Protein AF-A0AAU8Q2Q0-F1 (afdb_monomer_lite)

Foldseek 3Di:
DDPPPPDDCDLQNQLVVQCVVVVHDSVVSSCCPPPVVVVVLVVQLVVQHKDQDPQFFIWGWDQDPVGTDTDTDGDPNNVVVVVVVVVD

Secondary structure (DSSP, 8-state):
----------HHHHHHHHHHHHT--HHHHHHIIIIIHHHHHHHHHHTT--EEETTTEEEEEEEETTEEEEEEEE-HHHHHHHHHHH--

pLDDT: mean 92.15, std 10.76, range [43.97, 98.12]

Organism: Desulfofundulus kuznetsovii (strain DSM 6115 / VKM B-1805 / 17) (NCBI:txid760568)

Structure (mmCIF, N/CA/C/O backbone):
data_AF-A0AAU8Q2Q0-F1
#
_entry.id   AF-A0AAU8Q2Q0-F1
#
loop_
_atom_site.group_PDB
_atom_site.id
_atom_site.type_symbol
_atom_site.label_atom_id
_atom_site.label_alt_id
_atom_site.label_comp_id
_atom_site.label_asym_id
_atom_site.label_entity_id
_atom_site.label_seq_id
_atom_site.pdbx_PDB_ins_code
_atom_site.Cartn_x
_atom_site.Cartn_y
_atom_site.Cartn_z
_atom_site.occupancy
_atom_site.B_iso_or_equiv
_atom_site.auth_seq_id
_atom_site.auth_comp_id
_atom_site.auth_asym_id
_atom_site.auth_atom_id
_atom_site.pdbx_PDB_model_num
ATOM 1 N N . MET A 1 1 ? 29.904 -0.297 1.757 1.00 43.97 1 MET A N 1
ATOM 2 C CA . MET A 1 1 ? 28.537 0.141 2.119 1.00 43.97 1 MET A CA 1
ATOM 3 C C . MET A 1 1 ? 27.989 0.943 0.953 1.00 43.97 1 MET A C 1
ATOM 5 O O . MET A 1 1 ? 28.569 1.970 0.633 1.00 43.97 1 MET A O 1
ATOM 9 N N . CYS A 1 2 ? 26.954 0.452 0.269 1.00 47.78 2 CYS A N 1
ATOM 10 C CA . CYS A 1 2 ? 26.345 1.185 -0.839 1.00 47.78 2 CYS A CA 1
ATOM 11 C C . CYS A 1 2 ? 25.473 2.309 -0.258 1.00 47.78 2 CYS A C 1
ATOM 13 O O . CYS A 1 2 ? 24.593 2.046 0.563 1.00 47.78 2 CYS A O 1
ATOM 15 N N . ALA A 1 3 ? 25.756 3.563 -0.610 1.00 58.66 3 ALA A N 1
ATOM 16 C CA . ALA A 1 3 ? 24.940 4.692 -0.186 1.00 58.66 3 ALA A CA 1
ATOM 17 C C . ALA A 1 3 ? 23.551 4.565 -0.828 1.00 58.66 3 ALA A C 1
ATOM 19 O O . ALA A 1 3 ? 23.429 4.575 -2.052 1.00 58.66 3 ALA A O 1
ATOM 20 N N . ILE A 1 4 ? 22.500 4.434 -0.014 1.00 71.19 4 ILE A N 1
ATOM 21 C CA . ILE A 1 4 ? 21.122 4.406 -0.516 1.00 71.19 4 ILE A CA 1
ATOM 22 C C . ILE A 1 4 ? 20.836 5.772 -1.151 1.00 71.19 4 ILE A C 1
ATOM 24 O O . ILE A 1 4 ? 20.718 6.775 -0.439 1.00 71.19 4 ILE A O 1
ATOM 28 N N . LYS A 1 5 ? 20.733 5.822 -2.485 1.00 70.31 5 LYS A N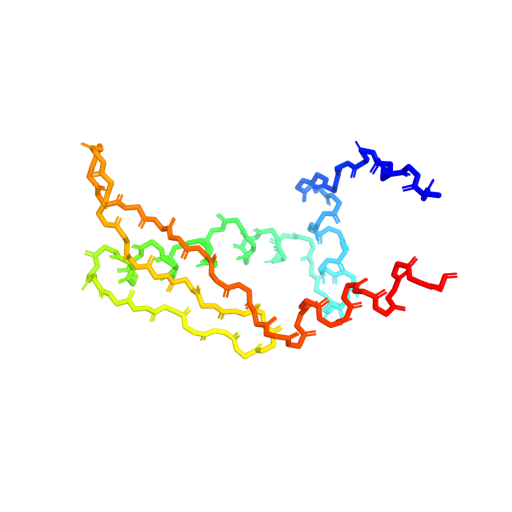 1
ATOM 29 C CA . LYS A 1 5 ? 20.276 7.019 -3.200 1.00 70.31 5 LYS A CA 1
ATOM 30 C C . LYS A 1 5 ? 18.866 7.365 -2.720 1.00 70.31 5 LYS A C 1
ATOM 32 O O . LYS A 1 5 ? 17.967 6.530 -2.766 1.00 70.31 5 LYS A O 1
ATOM 37 N N . ARG A 1 6 ? 18.672 8.597 -2.246 1.00 71.62 6 ARG A N 1
ATOM 38 C CA . ARG A 1 6 ? 17.381 9.112 -1.754 1.00 71.62 6 ARG A CA 1
ATOM 39 C C . ARG A 1 6 ? 16.502 9.623 -2.899 1.00 71.62 6 ARG A C 1
ATOM 41 O O . ARG A 1 6 ? 15.941 10.709 -2.812 1.00 71.62 6 ARG A O 1
ATOM 48 N N . GLU A 1 7 ? 16.415 8.866 -3.984 1.00 81.88 7 GLU A N 1
ATOM 49 C CA . GLU A 1 7 ? 15.474 9.167 -5.060 1.00 81.88 7 GLU A CA 1
ATOM 50 C C . GLU A 1 7 ? 14.104 8.602 -4.667 1.00 81.88 7 GLU A C 1
ATOM 52 O O . GLU A 1 7 ? 13.980 7.435 -4.289 1.00 81.88 7 GLU A O 1
ATOM 57 N N . ALA A 1 8 ? 13.080 9.455 -4.675 1.00 83.12 8 ALA A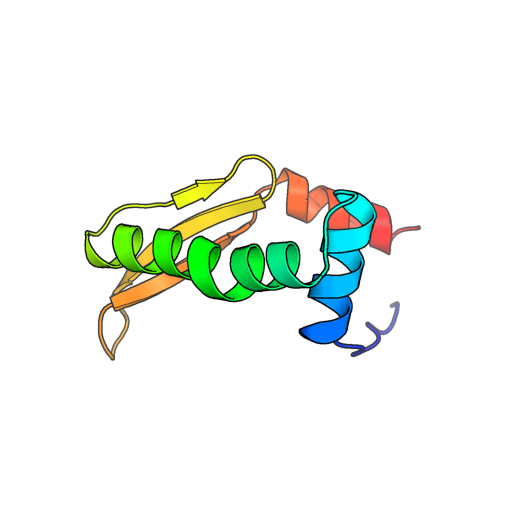 N 1
ATOM 58 C CA . ALA A 1 8 ? 11.724 9.083 -4.299 1.00 83.12 8 ALA A CA 1
ATOM 59 C C . ALA A 1 8 ? 10.874 8.912 -5.556 1.00 83.12 8 ALA A C 1
ATOM 61 O O . ALA A 1 8 ? 10.747 9.847 -6.343 1.00 83.12 8 ALA A O 1
ATOM 62 N N . VAL A 1 9 ? 10.242 7.747 -5.703 1.00 88.25 9 VAL A N 1
ATOM 63 C CA . VAL A 1 9 ? 9.215 7.550 -6.729 1.00 88.25 9 VAL A CA 1
ATOM 64 C C . VAL A 1 9 ? 8.004 8.391 -6.342 1.00 88.25 9 VAL A C 1
ATOM 66 O O . VAL A 1 9 ? 7.333 8.107 -5.347 1.00 88.25 9 VAL A O 1
ATOM 69 N N . ASN A 1 10 ? 7.738 9.448 -7.106 1.00 94.19 10 ASN A N 1
ATOM 70 C CA . ASN A 1 10 ? 6.578 10.305 -6.870 1.00 94.19 10 ASN A CA 1
ATOM 71 C C . ASN A 1 10 ? 5.285 9.658 -7.400 1.00 94.19 10 ASN A C 1
ATOM 73 O O . ASN A 1 10 ? 5.293 8.651 -8.111 1.00 94.19 10 ASN A O 1
ATOM 77 N N . THR A 1 11 ? 4.143 10.267 -7.080 1.00 95.12 11 THR A N 1
ATOM 78 C CA . THR A 1 11 ? 2.828 9.765 -7.494 1.00 95.12 11 THR A CA 1
ATOM 79 C C . THR A 1 11 ? 2.693 9.618 -9.010 1.00 95.12 11 THR A C 1
ATOM 81 O O . THR A 1 11 ? 2.132 8.632 -9.483 1.00 95.12 11 THR A O 1
ATOM 84 N N . LYS A 1 12 ? 3.223 10.570 -9.791 1.00 95.88 12 LYS A N 1
ATOM 85 C CA . LYS A 1 12 ? 3.133 10.547 -11.259 1.00 95.88 12 LYS A CA 1
ATOM 86 C C . LYS A 1 12 ? 3.903 9.358 -11.836 1.00 95.88 12 LYS A C 1
ATOM 88 O O . LYS A 1 12 ? 3.397 8.664 -12.716 1.00 95.88 12 LYS A O 1
ATOM 93 N N . GLU A 1 13 ? 5.097 9.101 -11.316 1.00 96.06 13 GLU A N 1
ATOM 94 C CA . GLU A 1 13 ? 5.932 7.966 -11.707 1.00 96.06 13 GLU A CA 1
ATOM 95 C C . GLU A 1 13 ? 5.302 6.633 -11.307 1.00 96.06 13 GLU A C 1
ATOM 97 O O . GLU A 1 13 ? 5.245 5.721 -12.131 1.00 96.06 13 GLU A O 1
ATOM 102 N N . ALA A 1 14 ? 4.768 6.524 -10.086 1.00 96.12 14 ALA A N 1
ATOM 103 C CA . ALA A 1 14 ? 4.082 5.320 -9.625 1.00 96.12 14 ALA A CA 1
ATOM 104 C C . ALA A 1 14 ? 2.888 4.964 -10.529 1.00 96.12 14 ALA A C 1
ATOM 106 O O . ALA A 1 14 ? 2.777 3.822 -10.979 1.00 96.12 14 ALA A O 1
ATOM 107 N N . VAL A 1 15 ? 2.049 5.950 -10.867 1.00 97.69 15 VAL A N 1
ATOM 108 C CA . VAL A 1 15 ? 0.917 5.776 -11.793 1.00 97.69 15 VAL A CA 1
ATOM 109 C C . VAL A 1 15 ? 1.398 5.322 -13.169 1.00 97.69 15 VAL A C 1
ATOM 111 O O . VAL A 1 15 ? 0.878 4.346 -13.706 1.00 97.69 15 VAL A O 1
ATOM 114 N N . ALA A 1 16 ? 2.420 5.974 -13.730 1.00 97.44 16 ALA A N 1
ATOM 115 C CA . ALA A 1 16 ? 2.956 5.612 -15.042 1.00 97.44 16 ALA A CA 1
ATOM 116 C C . ALA A 1 16 ? 3.573 4.201 -15.066 1.00 97.44 16 ALA A C 1
ATOM 118 O O . ALA A 1 16 ? 3.480 3.493 -16.071 1.00 97.44 16 ALA A O 1
ATOM 119 N N . LEU A 1 17 ? 4.217 3.775 -13.975 1.00 97.00 17 LEU A N 1
ATOM 120 C CA . LEU A 1 17 ? 4.775 2.429 -13.843 1.00 97.00 17 LEU A CA 1
ATOM 121 C C . LEU A 1 17 ? 3.677 1.366 -13.757 1.00 97.00 17 LEU A C 1
ATOM 123 O O . LEU A 1 17 ? 3.797 0.329 -14.409 1.00 97.00 17 LEU A O 1
ATOM 127 N N . VAL A 1 18 ? 2.618 1.617 -12.985 1.00 96.94 18 VAL A N 1
ATOM 128 C CA . VAL A 1 18 ? 1.494 0.680 -12.844 1.00 96.94 18 VAL A CA 1
ATOM 129 C C . VAL A 1 18 ? 0.692 0.590 -14.138 1.00 96.94 18 VAL A C 1
ATOM 131 O O . VAL A 1 18 ? 0.501 -0.519 -14.631 1.00 96.94 18 VAL A O 1
ATOM 134 N N . ALA A 1 19 ? 0.331 1.726 -14.742 1.00 97.88 19 ALA A N 1
ATOM 135 C CA . ALA A 1 19 ? -0.403 1.770 -16.008 1.00 97.88 19 ALA A CA 1
ATOM 136 C C . ALA A 1 19 ? 0.304 0.966 -17.106 1.00 97.88 19 ALA A C 1
ATOM 138 O O . ALA A 1 19 ? -0.294 0.108 -17.750 1.00 97.88 19 ALA A O 1
ATOM 139 N N . ARG A 1 20 ? 1.621 1.163 -17.247 1.00 97.81 20 ARG A N 1
ATOM 140 C CA . ARG A 1 20 ? 2.446 0.437 -18.220 1.00 97.81 20 ARG A CA 1
ATOM 141 C C . ARG A 1 20 ? 2.496 -1.067 -17.959 1.00 97.81 20 ARG A C 1
ATOM 143 O O . ARG A 1 20 ? 2.445 -1.840 -18.904 1.00 97.81 20 ARG A O 1
ATOM 150 N N . ARG A 1 21 ? 2.633 -1.487 -16.697 1.00 97.06 21 ARG A N 1
ATOM 151 C CA . ARG A 1 21 ? 2.706 -2.914 -16.330 1.00 97.06 21 ARG A CA 1
ATOM 152 C C . ARG A 1 21 ? 1.372 -3.630 -16.497 1.00 97.06 21 ARG A C 1
ATOM 154 O O . ARG A 1 21 ? 1.372 -4.814 -16.803 1.00 97.06 21 ARG A O 1
ATOM 161 N N . MET A 1 22 ? 0.270 -2.923 -16.264 1.00 96.19 22 MET A N 1
ATOM 162 C CA . MET A 1 22 ? -1.081 -3.459 -16.411 1.00 96.19 22 MET A CA 1
ATOM 163 C C . MET A 1 22 ? -1.626 -3.341 -17.837 1.00 96.19 22 MET A C 1
ATOM 165 O O . MET A 1 22 ? -2.612 -3.997 -18.149 1.00 96.19 22 MET A O 1
ATOM 169 N N . GLY A 1 23 ? -1.017 -2.510 -18.688 1.00 97.19 23 GLY A N 1
ATOM 170 C CA . GLY A 1 23 ? -1.560 -2.198 -20.010 1.00 97.19 23 GLY A CA 1
ATOM 171 C C . GLY A 1 23 ? -2.875 -1.415 -19.942 1.00 97.19 23 GLY A C 1
ATOM 172 O O . GLY A 1 23 ? -3.733 -1.605 -20.796 1.00 97.19 23 GLY A O 1
ATOM 173 N N . CYS A 1 24 ? -3.056 -0.568 -18.923 1.00 97.25 24 CYS A N 1
ATOM 174 C CA . CYS A 1 24 ? -4.269 0.234 -18.729 1.00 97.25 24 CYS A CA 1
ATOM 175 C C . CYS A 1 24 ? -4.004 1.737 -18.887 1.00 97.25 24 CYS A C 1
ATOM 177 O O . CYS A 1 24 ? -2.855 2.183 -18.998 1.00 97.25 24 CYS A O 1
ATOM 179 N N . TYR A 1 25 ? -5.070 2.542 -18.885 1.00 97.38 25 TYR A N 1
ATOM 180 C CA . TYR A 1 25 ? -4.924 3.989 -18.938 1.00 97.38 25 TYR A CA 1
ATOM 181 C C . TYR A 1 25 ? -4.355 4.530 -17.624 1.00 97.38 25 TYR A C 1
ATOM 183 O O . TYR A 1 25 ? -4.646 4.051 -16.527 1.00 97.38 25 TYR A O 1
ATOM 191 N N . ALA A 1 26 ? -3.569 5.605 -17.723 1.00 96.69 26 ALA A N 1
ATOM 192 C CA . ALA A 1 26 ? -3.016 6.281 -16.549 1.00 96.69 26 ALA A CA 1
ATOM 193 C C . ALA A 1 26 ? -4.108 6.791 -15.592 1.00 96.69 26 ALA A C 1
ATOM 195 O O . ALA A 1 26 ? -3.867 6.881 -14.390 1.00 96.69 26 ALA A O 1
ATOM 196 N N . LYS A 1 27 ? -5.302 7.103 -16.117 1.00 97.38 27 LYS A N 1
ATOM 197 C CA . LYS A 1 27 ? -6.472 7.464 -15.311 1.00 97.38 27 LYS A CA 1
ATOM 198 C C . LYS A 1 27 ? -6.878 6.310 -14.390 1.00 97.38 27 LYS A C 1
ATOM 200 O O . LYS A 1 27 ? -6.943 6.518 -13.185 1.00 97.38 27 LYS A O 1
ATOM 205 N N . ASP A 1 28 ? -7.029 5.105 -14.932 1.00 97.62 28 ASP A N 1
ATOM 206 C CA . ASP A 1 28 ? -7.456 3.925 -14.170 1.00 97.62 28 ASP A CA 1
ATOM 207 C C . ASP A 1 28 ? -6.418 3.543 -13.109 1.00 97.62 28 ASP A C 1
ATOM 209 O O . ASP A 1 28 ? -6.749 3.281 -11.955 1.00 97.62 28 ASP A O 1
ATOM 213 N N . ALA A 1 29 ? -5.129 3.575 -13.468 1.00 97.62 29 ALA A N 1
ATOM 214 C CA . ALA A 1 29 ? -4.048 3.313 -12.518 1.00 97.62 29 ALA A CA 1
ATOM 215 C C . ALA A 1 29 ? -3.998 4.355 -11.388 1.00 97.62 29 ALA A C 1
ATOM 217 O O . ALA A 1 29 ? -3.694 4.019 -10.242 1.00 97.62 29 ALA A O 1
ATOM 218 N N . ARG A 1 30 ? -4.291 5.624 -11.698 1.00 97.56 30 ARG A N 1
ATOM 219 C CA . ARG A 1 30 ? -4.375 6.697 -10.703 1.00 97.56 30 ARG A CA 1
ATOM 220 C C . ARG A 1 30 ? -5.537 6.471 -9.746 1.00 97.56 30 ARG A C 1
ATOM 222 O O . ARG A 1 30 ? -5.328 6.555 -8.539 1.00 97.56 30 ARG A O 1
ATOM 229 N N . GLU A 1 31 ? -6.713 6.174 -10.281 1.00 97.75 31 GLU A N 1
ATOM 230 C CA . GLU A 1 31 ? -7.927 5.918 -9.506 1.00 97.75 31 GLU A CA 1
ATOM 231 C C . GLU A 1 31 ? -7.732 4.713 -8.574 1.00 97.75 31 GLU A C 1
ATOM 233 O O . GLU A 1 31 ? -7.967 4.791 -7.368 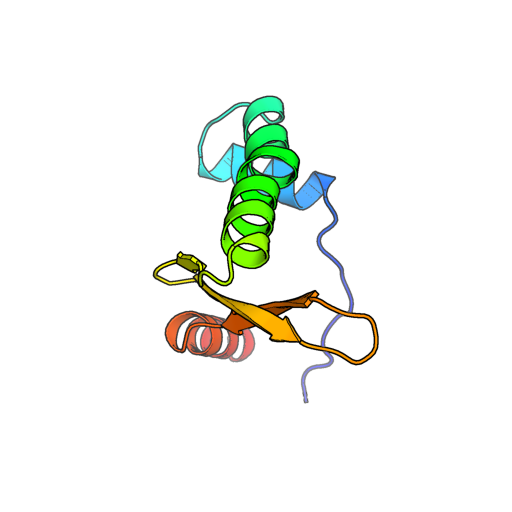1.00 97.75 31 GLU A O 1
ATOM 238 N N . LEU A 1 32 ? -7.156 3.627 -9.100 1.00 96.62 32 LEU A N 1
ATOM 239 C CA . LEU A 1 32 ? -6.803 2.448 -8.316 1.00 96.62 32 LEU A CA 1
ATOM 240 C C . LEU A 1 32 ? -5.869 2.790 -7.147 1.00 96.62 32 LEU A C 1
ATOM 242 O O . LEU A 1 32 ? -6.154 2.420 -6.011 1.00 96.62 32 LEU A O 1
ATOM 246 N N . LEU A 1 33 ? -4.745 3.463 -7.413 1.00 96.12 33 LEU A N 1
ATOM 247 C CA . LEU A 1 33 ? -3.699 3.691 -6.410 1.00 96.12 33 LEU A CA 1
ATOM 248 C C . LEU A 1 33 ? -4.076 4.727 -5.350 1.00 96.12 33 LEU A C 1
ATOM 250 O O . LEU A 1 33 ? -3.609 4.617 -4.215 1.00 96.12 33 LEU A O 1
ATOM 254 N N . LEU A 1 34 ? -4.843 5.753 -5.723 1.00 96.81 34 LEU A N 1
ATOM 255 C CA . LEU A 1 34 ? -5.074 6.924 -4.874 1.00 96.81 34 LEU A CA 1
ATOM 256 C C . LEU A 1 34 ? -6.468 6.971 -4.255 1.00 96.81 34 LEU A C 1
ATOM 258 O O . LEU A 1 34 ? -6.626 7.623 -3.226 1.00 96.81 34 LEU A O 1
ATOM 262 N N . GLU A 1 35 ? -7.450 6.288 -4.840 1.00 97.00 35 GLU A N 1
ATOM 263 C CA . GLU A 1 35 ? -8.843 6.367 -4.395 1.00 97.00 35 GLU A CA 1
ATOM 264 C C . GLU A 1 35 ? -9.306 5.011 -3.875 1.00 97.00 35 GLU A C 1
ATOM 266 O O . GLU A 1 35 ? -9.495 4.840 -2.669 1.00 97.00 35 GLU A O 1
ATOM 271 N N . HIS A 1 36 ? -9.396 4.010 -4.750 1.00 97.50 36 HIS A N 1
ATOM 272 C CA . HIS A 1 36 ? -9.974 2.713 -4.391 1.00 97.50 36 HIS A CA 1
ATOM 273 C C . HIS A 1 36 ? -9.108 1.942 -3.398 1.00 97.50 36 HIS A C 1
ATOM 275 O O . HIS A 1 36 ? -9.600 1.462 -2.375 1.00 97.50 36 HIS A O 1
ATOM 281 N N . PHE A 1 37 ? -7.799 1.850 -3.647 1.00 96.25 37 PHE A N 1
ATOM 282 C CA . PHE A 1 37 ? -6.907 1.068 -2.792 1.00 96.25 37 PHE A CA 1
ATOM 283 C C . PHE A 1 37 ? -6.769 1.640 -1.369 1.00 96.25 37 PHE A C 1
ATOM 285 O O . PHE A 1 37 ? -6.929 0.873 -0.412 1.00 96.25 37 PHE A O 1
ATOM 292 N N . PRO A 1 38 ? -6.532 2.954 -1.166 1.00 96.69 38 PRO A N 1
ATOM 293 C CA . PRO A 1 38 ? -6.523 3.529 0.175 1.00 96.69 38 PRO A CA 1
ATOM 294 C C . PRO A 1 38 ? -7.872 3.392 0.883 1.00 96.69 38 PRO A C 1
ATOM 296 O O . PRO A 1 38 ? -7.874 3.097 2.077 1.00 96.69 38 PRO A O 1
ATOM 299 N N . THR A 1 39 ? -8.992 3.536 0.164 1.00 97.62 39 THR A N 1
ATOM 300 C CA . THR A 1 39 ? -10.348 3.423 0.732 1.00 97.62 39 THR A CA 1
ATOM 301 C C . THR A 1 39 ? -10.606 2.038 1.321 1.00 97.62 39 THR A C 1
ATOM 303 O O . THR A 1 39 ? -11.016 1.922 2.474 1.00 97.62 39 THR A O 1
ATOM 306 N N . VAL A 1 40 ? -10.243 0.969 0.605 1.00 97.12 40 VAL A N 1
ATOM 307 C CA . VAL A 1 40 ? -10.351 -0.407 1.128 1.00 97.12 40 VAL A CA 1
ATOM 308 C C . VAL A 1 40 ? -9.570 -0.577 2.437 1.00 97.12 40 VAL A C 1
ATOM 310 O O . VAL A 1 40 ? -10.030 -1.236 3.374 1.00 97.12 40 VAL A O 1
ATOM 313 N N . ILE A 1 41 ? -8.379 0.024 2.533 1.00 97.12 41 ILE A N 1
ATOM 314 C CA . ILE A 1 41 ? -7.554 -0.049 3.743 1.00 97.12 41 ILE A CA 1
ATOM 315 C C . ILE A 1 41 ? -8.189 0.747 4.885 1.00 97.12 41 ILE A C 1
ATOM 317 O O . ILE A 1 41 ? -8.244 0.244 6.010 1.00 97.12 41 ILE A O 1
ATOM 321 N N . THR A 1 42 ? -8.638 1.978 4.634 1.00 96.44 42 THR A N 1
ATOM 322 C CA . THR A 1 42 ? -9.194 2.850 5.676 1.00 96.44 42 THR A CA 1
ATOM 323 C C . THR A 1 42 ? -10.504 2.303 6.232 1.00 96.44 42 THR A C 1
ATOM 325 O O . THR A 1 42 ? -10.665 2.287 7.453 1.00 96.44 42 THR A O 1
ATOM 328 N N . GLU A 1 43 ? -11.390 1.780 5.384 1.00 96.81 43 GLU A N 1
ATOM 329 C CA . GLU A 1 43 ? -12.654 1.158 5.793 1.00 96.81 43 GLU A CA 1
ATOM 330 C C . GLU A 1 43 ? -12.440 -0.115 6.614 1.00 96.81 43 GLU A C 1
ATOM 332 O O . GLU A 1 43 ? -13.041 -0.296 7.673 1.00 96.81 43 GLU A O 1
ATOM 337 N N . ALA A 1 44 ? -11.544 -1.001 6.178 1.00 96.81 44 ALA A N 1
ATOM 338 C CA . ALA A 1 44 ? -11.254 -2.212 6.935 1.00 96.81 44 ALA A CA 1
ATOM 339 C C . ALA A 1 44 ? -10.622 -1.880 8.296 1.00 96.81 44 ALA A C 1
ATOM 341 O O . ALA A 1 44 ? -11.012 -2.431 9.330 1.00 96.81 44 ALA A O 1
ATOM 342 N N . VAL A 1 45 ? -9.660 -0.953 8.317 1.00 95.19 45 VAL A N 1
ATOM 343 C CA . VAL A 1 45 ? -8.960 -0.571 9.547 1.00 95.19 45 VAL A CA 1
ATOM 344 C C . VAL A 1 45 ? -9.887 0.150 10.521 1.00 95.19 45 VAL A C 1
ATOM 346 O O . VAL A 1 45 ? -9.793 -0.133 11.716 1.00 95.19 45 VAL A O 1
ATOM 349 N N . SER A 1 46 ? -10.796 1.016 10.053 1.00 95.19 46 SER A N 1
ATOM 350 C CA . SER A 1 46 ? -11.776 1.704 10.911 1.00 95.19 46 SER A CA 1
ATOM 351 C C . SER A 1 46 ? -12.699 0.724 11.641 1.00 95.19 46 SER A C 1
ATOM 353 O O . SER A 1 46 ? -13.045 0.948 12.799 1.00 95.19 46 SER A O 1
ATOM 355 N N . GLN A 1 47 ? -12.986 -0.421 11.018 1.00 96.25 47 GLN A N 1
ATOM 356 C CA . GLN A 1 47 ? -13.744 -1.534 11.599 1.00 96.25 47 GLN A CA 1
ATOM 357 C C . GLN A 1 47 ? -12.897 -2.468 12.484 1.00 96.25 47 GLN A C 1
ATOM 359 O O . GLN A 1 47 ? -13.383 -3.500 12.942 1.00 96.25 47 GLN A O 1
ATOM 364 N N . GLY A 1 48 ? -11.613 -2.170 12.701 1.00 95.75 48 GLY A N 1
ATOM 365 C CA . GLY A 1 48 ? -10.713 -3.038 13.463 1.00 95.75 48 GLY A CA 1
ATOM 366 C C . GLY A 1 48 ? -10.282 -4.308 12.716 1.00 95.75 48 GLY A C 1
ATOM 367 O O . GLY A 1 48 ? -9.719 -5.218 13.331 1.00 95.75 48 GLY A O 1
ATOM 368 N N . LYS A 1 49 ? -10.487 -4.378 11.395 1.00 97.44 49 LYS A N 1
ATOM 369 C CA . LYS A 1 49 ? -10.082 -5.510 10.552 1.00 97.44 49 LYS A CA 1
ATOM 370 C C . LYS A 1 49 ? -8.680 -5.304 9.982 1.00 97.44 49 LYS A C 1
ATOM 372 O O . LYS A 1 49 ? -8.214 -4.185 9.778 1.00 97.44 49 LYS A O 1
ATOM 377 N N . LYS A 1 50 ? -7.991 -6.415 9.718 1.00 96.81 50 LYS A N 1
ATOM 378 C CA . LYS A 1 50 ? -6.687 -6.437 9.038 1.00 96.81 50 LYS A CA 1
ATOM 379 C C . LYS A 1 50 ? -6.907 -6.649 7.540 1.00 96.81 50 LYS A C 1
ATOM 381 O O . LYS A 1 50 ? -7.750 -7.460 7.171 1.00 96.81 50 LYS A O 1
ATOM 386 N N . VAL A 1 51 ? -6.105 -6.000 6.700 1.00 97.88 51 VAL A N 1
ATOM 387 C CA . VAL A 1 51 ? -6.077 -6.236 5.247 1.00 97.88 51 VAL A CA 1
ATOM 388 C C . VAL A 1 51 ? -4.807 -7.000 4.911 1.00 97.88 51 VAL A C 1
ATOM 390 O O . VAL A 1 51 ? -3.700 -6.473 5.047 1.00 97.88 51 VAL A O 1
ATOM 393 N N . HIS A 1 52 ? -4.959 -8.260 4.511 1.00 97.44 52 HIS A N 1
ATOM 394 C CA . HIS A 1 52 ? -3.854 -9.110 4.084 1.00 97.44 52 HIS A CA 1
ATOM 395 C C . HIS A 1 52 ? -3.750 -9.114 2.559 1.00 97.44 52 HIS A C 1
ATOM 397 O O . HIS A 1 52 ? -4.716 -9.444 1.879 1.00 97.44 52 HIS A O 1
ATOM 403 N N . LEU A 1 53 ? -2.571 -8.780 2.033 1.00 95.50 53 LEU A N 1
ATOM 404 C CA . LEU A 1 53 ? -2.272 -8.814 0.605 1.00 95.50 53 LEU A CA 1
ATOM 405 C C . LEU A 1 53 ? -1.087 -9.744 0.371 1.00 95.50 53 LEU A C 1
ATOM 407 O O . LEU A 1 53 ? 0.041 -9.458 0.796 1.00 95.50 53 LEU A O 1
ATOM 411 N N . ALA A 1 54 ? -1.355 -10.863 -0.303 1.00 93.75 54 ALA A N 1
ATOM 412 C CA . ALA A 1 54 ? -0.344 -11.855 -0.633 1.00 93.75 54 ALA A CA 1
ATOM 413 C C . ALA A 1 54 ? 0.823 -11.203 -1.395 1.00 93.75 54 ALA A C 1
ATOM 415 O O . ALA A 1 54 ? 0.631 -10.361 -2.268 1.00 93.75 54 ALA A O 1
ATOM 416 N N . GLY A 1 55 ? 2.055 -11.546 -1.017 1.00 92.38 55 GLY A N 1
ATOM 417 C CA . GLY A 1 55 ? 3.270 -10.991 -1.624 1.00 92.38 55 GLY A CA 1
ATOM 418 C C . GLY A 1 55 ? 3.651 -9.569 -1.184 1.00 92.38 55 GLY A C 1
ATOM 419 O O . GLY A 1 55 ? 4.835 -9.248 -1.222 1.00 92.38 55 GLY A O 1
ATOM 420 N N . LEU A 1 56 ? 2.715 -8.748 -0.691 1.00 95.12 56 LEU A N 1
ATOM 421 C CA . LEU A 1 56 ? 2.996 -7.382 -0.228 1.00 95.12 56 LEU A CA 1
ATOM 422 C C . LEU A 1 56 ? 3.175 -7.317 1.293 1.00 95.12 56 LEU A C 1
ATOM 424 O O . LEU A 1 56 ? 4.223 -6.907 1.797 1.00 95.12 56 LEU A O 1
ATOM 428 N N . GLY A 1 57 ? 2.162 -7.731 2.051 1.00 97.25 57 GLY A N 1
ATOM 429 C CA . GLY A 1 57 ? 2.172 -7.595 3.502 1.00 97.25 57 GLY A CA 1
ATOM 430 C C . GLY A 1 57 ? 0.783 -7.530 4.111 1.00 97.25 57 GLY A C 1
ATOM 431 O O . GLY A 1 57 ? -0.205 -7.984 3.544 1.00 97.25 57 GLY A O 1
ATOM 432 N N . THR A 1 58 ? 0.707 -7.009 5.329 1.00 98.06 58 THR A N 1
ATOM 433 C CA . THR A 1 58 ? -0.552 -6.879 6.064 1.00 98.06 58 THR A CA 1
ATOM 434 C C . THR A 1 58 ? -0.664 -5.491 6.664 1.00 98.06 58 THR A C 1
ATOM 436 O O . THR A 1 58 ? 0.223 -5.056 7.403 1.00 98.06 58 THR A O 1
ATOM 439 N N . PHE A 1 59 ? -1.772 -4.820 6.372 1.00 98.12 59 PHE A N 1
ATOM 440 C CA . PHE A 1 59 ? -2.185 -3.603 7.053 1.00 98.12 59 PHE A CA 1
ATOM 441 C C . PHE A 1 59 ? -3.034 -3.987 8.261 1.00 98.12 59 PHE A C 1
ATOM 443 O O . PHE A 1 59 ? -3.951 -4.801 8.151 1.00 98.12 59 PHE A O 1
ATOM 450 N N . TYR A 1 60 ? -2.713 -3.445 9.430 1.00 96.69 60 TYR A N 1
ATOM 451 C CA . TYR A 1 60 ? -3.413 -3.752 10.671 1.00 96.69 60 TYR A CA 1
ATOM 452 C C . TYR A 1 60 ? -3.790 -2.479 11.433 1.00 96.69 60 TYR A C 1
ATOM 454 O O . TYR A 1 60 ? -3.025 -1.508 11.437 1.00 96.69 60 TYR A O 1
ATOM 462 N N . PRO A 1 61 ? -4.948 -2.487 12.113 1.00 97.00 61 PRO A N 1
ATOM 463 C CA . PRO A 1 61 ? -5.347 -1.413 13.001 1.00 97.00 61 PRO A CA 1
ATOM 464 C C . PRO A 1 61 ? -4.412 -1.393 14.205 1.00 97.00 61 PRO A C 1
ATOM 466 O O . PRO A 1 61 ? -4.130 -2.421 14.828 1.00 97.00 61 PRO A O 1
ATOM 469 N N . ARG A 1 62 ? -3.926 -0.208 14.557 1.00 95.62 62 ARG A N 1
ATOM 470 C CA . ARG A 1 62 ? -3.124 0.004 15.759 1.00 95.62 62 ARG A CA 1
ATOM 471 C C . ARG A 1 62 ? -3.641 1.234 16.486 1.00 95.62 62 ARG A C 1
ATOM 473 O O . ARG A 1 62 ? -3.766 2.294 15.885 1.00 95.62 62 ARG A O 1
ATOM 480 N N . ARG A 1 63 ? -3.885 1.126 17.793 1.00 92.75 63 ARG A N 1
ATOM 481 C CA . ARG A 1 63 ? -4.137 2.305 18.632 1.00 92.75 63 ARG A CA 1
ATOM 482 C C . ARG A 1 63 ? -2.807 2.998 18.935 1.00 92.75 63 ARG A C 1
ATOM 484 O O . ARG A 1 63 ? -1.862 2.372 19.414 1.00 92.75 63 ARG A O 1
ATOM 491 N N . GLY A 1 64 ? -2.702 4.268 18.567 1.00 89.94 64 GLY A N 1
ATOM 492 C CA . GLY A 1 64 ? -1.635 5.176 18.979 1.00 89.94 64 GLY A CA 1
ATOM 493 C C . GLY A 1 64 ? -2.157 6.215 19.973 1.00 89.94 64 GLY A C 1
ATOM 494 O O . GLY A 1 64 ? -3.345 6.248 20.277 1.00 89.94 64 GLY A O 1
ATOM 495 N N . ARG A 1 65 ? -1.275 7.109 20.440 1.00 91.31 65 ARG A N 1
ATOM 496 C CA . ARG A 1 65 ? -1.643 8.191 21.377 1.00 91.31 65 ARG A CA 1
ATOM 497 C C . ARG A 1 65 ? -2.737 9.124 20.839 1.00 91.31 65 ARG A C 1
ATOM 499 O O . ARG A 1 65 ? -3.514 9.648 21.617 1.00 91.31 65 ARG A O 1
ATOM 506 N N . LYS A 1 66 ? -2.794 9.315 19.516 1.00 91.50 66 LYS A N 1
ATOM 507 C CA . LYS A 1 66 ? -3.769 10.176 18.820 1.00 91.50 66 LYS A CA 1
ATOM 508 C C . LYS A 1 66 ? -4.976 9.408 18.254 1.00 91.50 66 LYS A C 1
ATOM 510 O O . LYS A 1 66 ? -5.686 9.939 17.413 1.00 91.50 66 LYS A O 1
ATOM 515 N N . GL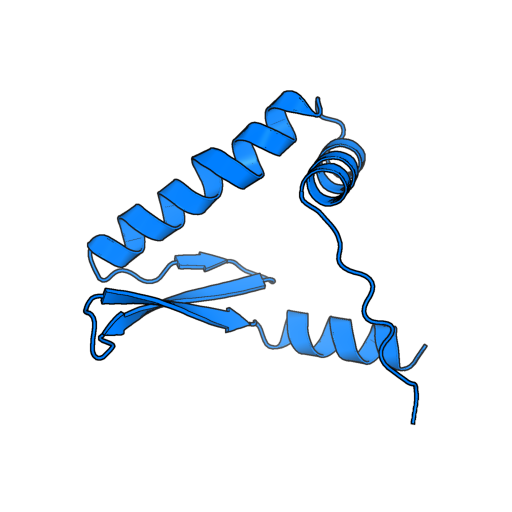Y A 1 67 ? -5.180 8.153 18.663 1.00 92.88 67 GLY A N 1
ATOM 516 C CA . GLY A 1 67 ? -6.282 7.316 18.183 1.00 92.88 67 GLY A CA 1
ATOM 517 C C . GLY A 1 67 ? -5.859 6.209 17.216 1.00 92.88 67 GLY A C 1
ATOM 518 O O . GLY A 1 67 ? -4.721 5.727 17.238 1.00 92.88 67 GLY A O 1
ATOM 519 N N . LEU A 1 68 ? -6.818 5.745 16.416 1.00 93.69 68 LEU A N 1
ATOM 520 C CA . LEU A 1 68 ? -6.651 4.630 15.489 1.00 93.69 68 LEU A CA 1
ATOM 521 C C . LEU A 1 68 ? -5.754 5.022 14.307 1.00 93.69 68 LEU A C 1
ATOM 523 O O . LEU A 1 68 ? -5.934 6.073 13.703 1.00 93.69 68 LEU A O 1
ATOM 527 N N . ARG A 1 69 ? -4.790 4.165 13.967 1.00 94.75 69 ARG A N 1
ATOM 528 C CA . ARG A 1 69 ? -3.912 4.333 12.803 1.00 94.75 69 ARG A CA 1
ATOM 529 C C . ARG A 1 69 ? -3.698 3.019 12.067 1.00 94.75 69 ARG A C 1
ATOM 531 O O . ARG A 1 69 ? -3.751 1.943 12.668 1.00 94.75 69 ARG A O 1
ATOM 538 N N . VAL A 1 70 ? -3.368 3.130 10.786 1.00 95.81 70 VAL A N 1
ATOM 539 C CA . VAL A 1 70 ? -2.894 2.014 9.968 1.00 95.81 70 VAL A CA 1
ATOM 540 C C . VAL A 1 70 ? -1.428 1.743 10.305 1.00 95.81 70 VAL A C 1
ATOM 542 O O . VAL A 1 70 ? -0.609 2.659 10.363 1.00 95.81 70 VAL A O 1
ATOM 545 N N . ALA A 1 71 ? -1.082 0.481 10.522 1.00 96.31 71 ALA A N 1
ATOM 546 C CA . ALA A 1 71 ? 0.299 0.025 10.555 1.00 96.31 71 ALA A CA 1
ATOM 547 C C . ALA A 1 71 ? 0.512 -1.036 9.471 1.00 96.31 71 ALA A C 1
ATOM 549 O O . ALA A 1 71 ? -0.386 -1.828 9.195 1.00 96.31 71 ALA A O 1
ATOM 550 N N . PHE A 1 72 ? 1.692 -1.048 8.852 1.00 97.50 72 PHE A N 1
ATOM 551 C CA . PHE A 1 72 ? 2.028 -1.974 7.773 1.00 97.50 72 PHE A CA 1
ATOM 552 C C . PHE A 1 72 ? 3.136 -2.928 8.211 1.00 97.50 72 PHE A C 1
ATOM 554 O O . PHE A 1 72 ? 4.190 -2.502 8.685 1.00 97.50 72 PHE A O 1
ATOM 561 N N . ARG A 1 73 ? 2.893 -4.230 8.042 1.00 97.12 73 ARG A N 1
ATOM 562 C CA . ARG A 1 73 ? 3.893 -5.283 8.218 1.00 97.12 73 ARG A CA 1
ATOM 563 C C . ARG A 1 73 ? 4.203 -5.892 6.848 1.00 97.12 73 ARG A C 1
ATOM 565 O O . ARG A 1 73 ? 3.344 -6.604 6.325 1.00 97.12 73 ARG A O 1
ATOM 572 N N . PRO A 1 74 ? 5.395 -5.657 6.276 1.00 97.38 74 PRO A N 1
ATOM 573 C CA . PRO A 1 74 ? 5.759 -6.229 4.985 1.00 97.38 74 PRO A CA 1
ATOM 574 C C . PRO A 1 74 ? 5.846 -7.756 5.052 1.00 97.38 74 PRO A C 1
ATOM 576 O O . PRO A 1 74 ? 6.231 -8.338 6.073 1.00 97.38 74 PRO A O 1
ATOM 579 N N . ALA A 1 75 ? 5.496 -8.411 3.947 1.00 96.94 75 ALA A N 1
ATOM 580 C CA . ALA A 1 75 ? 5.663 -9.848 3.800 1.00 96.94 75 ALA A CA 1
ATOM 581 C C . ALA A 1 75 ? 7.156 -10.216 3.781 1.00 96.94 75 ALA A C 1
ATOM 583 O O . ALA A 1 75 ? 7.989 -9.480 3.250 1.00 96.94 75 ALA A O 1
ATOM 584 N N . ARG A 1 76 ? 7.504 -11.400 4.306 1.00 95.56 76 ARG A N 1
ATOM 585 C CA . ARG A 1 76 ? 8.889 -11.909 4.260 1.00 95.56 76 ARG A CA 1
ATOM 586 C C . ARG A 1 76 ? 9.418 -11.992 2.824 1.00 95.56 76 ARG A C 1
ATOM 588 O O . ARG A 1 76 ? 10.571 -11.648 2.592 1.00 95.56 76 ARG A O 1
ATOM 595 N N . GLY A 1 77 ? 8.563 -12.390 1.878 1.00 94.56 77 GLY A N 1
ATOM 596 C CA . GLY A 1 77 ? 8.896 -12.434 0.452 1.00 94.56 77 GLY A CA 1
ATOM 597 C C . GLY A 1 77 ? 9.265 -11.063 -0.117 1.00 94.56 77 GLY A C 1
ATOM 598 O O . GLY A 1 77 ? 10.258 -10.957 -0.825 1.00 94.56 77 GLY A O 1
ATOM 599 N N . LEU A 1 78 ? 8.545 -10.003 0.273 1.00 94.44 78 LEU A N 1
ATOM 600 C CA . LEU A 1 78 ? 8.865 -8.635 -0.141 1.00 94.44 78 LEU A CA 1
ATOM 601 C C . LEU A 1 78 ? 10.233 -8.192 0.391 1.00 94.44 78 LEU A C 1
ATOM 603 O O . LEU A 1 78 ? 11.053 -7.682 -0.365 1.00 94.44 78 LEU A O 1
ATOM 607 N N . ILE A 1 79 ? 10.504 -8.432 1.679 1.00 95.06 79 ILE A N 1
ATOM 608 C CA . ILE A 1 79 ? 11.803 -8.109 2.295 1.00 95.06 79 ILE A CA 1
ATOM 609 C C . ILE A 1 79 ? 12.938 -8.853 1.581 1.00 95.06 79 ILE A C 1
ATOM 611 O O . ILE A 1 79 ? 13.974 -8.261 1.284 1.00 95.06 79 ILE A O 1
ATOM 615 N N . ARG A 1 80 ? 12.744 -10.146 1.297 1.00 95.00 80 ARG A N 1
ATOM 616 C CA . ARG A 1 80 ? 13.722 -10.975 0.587 1.00 95.00 80 ARG A CA 1
ATOM 617 C C . ARG A 1 80 ? 13.988 -10.443 -0.824 1.00 95.00 80 ARG A C 1
ATOM 619 O O . ARG A 1 80 ? 15.147 -10.256 -1.173 1.00 95.00 80 ARG A O 1
ATOM 626 N N . ALA A 1 81 ? 12.940 -10.121 -1.581 1.00 92.56 81 ALA A N 1
ATOM 627 C CA . ALA A 1 81 ? 13.065 -9.589 -2.937 1.00 92.56 81 ALA A CA 1
ATOM 628 C C . ALA A 1 81 ? 13.810 -8.242 -2.988 1.00 92.56 81 ALA A C 1
ATOM 630 O O . ALA A 1 81 ? 14.519 -7.970 -3.953 1.00 92.56 81 ALA A O 1
ATOM 631 N N . VAL A 1 82 ? 13.666 -7.397 -1.959 1.00 92.88 82 VAL A N 1
ATOM 632 C CA . VAL A 1 82 ? 14.435 -6.145 -1.853 1.00 92.88 82 VAL A CA 1
ATOM 633 C C . VAL A 1 82 ? 15.919 -6.429 -1.624 1.00 92.88 82 VAL A C 1
ATOM 635 O O . VAL A 1 82 ? 16.746 -5.823 -2.295 1.00 92.88 82 VAL A O 1
ATOM 638 N N . ARG A 1 83 ? 16.264 -7.363 -0.726 1.00 91.56 83 ARG A N 1
ATOM 639 C CA . ARG A 1 83 ? 17.664 -7.750 -0.465 1.00 91.56 83 ARG A CA 1
ATOM 640 C C . AR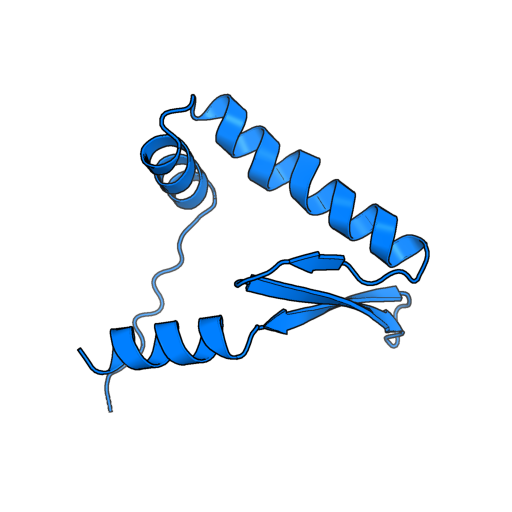G A 1 83 ? 18.338 -8.300 -1.721 1.00 91.56 83 ARG A C 1
ATOM 642 O O . ARG A 1 83 ? 19.355 -7.776 -2.144 1.00 91.56 83 ARG A O 1
ATOM 649 N N . GLU A 1 84 ? 17.689 -9.250 -2.392 1.00 93.25 84 GLU A N 1
ATOM 650 C CA . GLU A 1 84 ? 18.208 -9.869 -3.622 1.00 93.25 84 GLU A CA 1
ATOM 651 C C . GLU A 1 84 ? 18.427 -8.875 -4.774 1.00 93.25 84 GLU A C 1
ATOM 653 O O . GLU A 1 84 ? 19.230 -9.138 -5.664 1.00 93.25 84 GLU A O 1
ATOM 658 N N . LYS A 1 85 ? 17.704 -7.749 -4.790 1.00 88.75 85 LYS A N 1
ATOM 659 C CA . LYS A 1 85 ? 17.902 -6.672 -5.772 1.00 88.75 85 LYS A CA 1
ATOM 660 C C . LYS A 1 85 ? 18.929 -5.628 -5.348 1.00 88.75 85 LYS A C 1
ATOM 662 O O . LYS A 1 85 ? 19.382 -4.892 -6.209 1.00 88.75 85 LYS A O 1
ATOM 667 N N . ALA A 1 86 ? 19.225 -5.516 -4.055 1.00 82.31 86 ALA A N 1
ATOM 668 C CA . ALA A 1 86 ? 20.230 -4.595 -3.530 1.00 82.31 86 ALA A CA 1
ATOM 669 C C . ALA A 1 86 ? 21.644 -5.198 -3.565 1.00 82.31 86 ALA A C 1
ATOM 671 O O . ALA A 1 86 ? 22.614 -4.452 -3.640 1.00 82.31 86 ALA A O 1
ATOM 672 N N . ASP A 1 87 ? 21.740 -6.531 -3.508 1.00 71.06 87 ASP A N 1
ATOM 673 C CA . ASP A 1 87 ? 22.997 -7.288 -3.584 1.00 71.06 87 ASP A CA 1
ATOM 674 C C . ASP A 1 87 ? 23.439 -7.592 -5.036 1.00 71.06 87 ASP A C 1
ATOM 676 O O . ASP A 1 8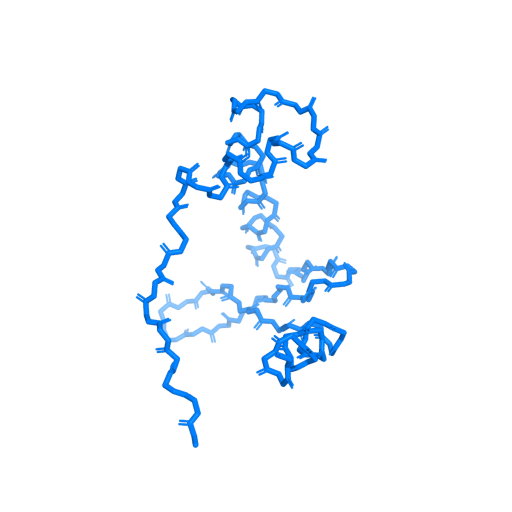7 ? 24.472 -8.227 -5.245 1.00 71.06 87 ASP A O 1
ATOM 680 N N . LYS A 1 88 ? 22.655 -7.161 -6.034 1.00 55.38 88 LYS A N 1
ATOM 681 C CA . LYS A 1 88 ? 22.982 -7.196 -7.470 1.00 55.38 88 LYS A CA 1
ATOM 682 C C . LYS A 1 88 ? 23.347 -5.802 -7.957 1.00 55.38 88 LYS A C 1
ATOM 684 O O . LYS A 1 88 ? 24.240 -5.724 -8.824 1.00 55.38 88 LYS A O 1
#

Sequence (88 aa):
MCAIKREAVNTKEAVALVARRMGCYAKDARELLLEHFPTVITEAVSQGKKVHLAGLGTFYPRRGRKGLRVAFRPARGLIRAVREKADK

InterPro domains:
  IPR000119 Histone-like DNA-binding protein [PF00216] (10-64)
  IPR010992 Integration host factor (IHF)-like DNA-binding domain superfamily [G3DSA:4.10.520.10] (4-80)
  IPR010992 Integration host factor (IHF)-like DNA-binding domain superfamily [SSF47729] (9-83)

Radius of gyration: 15.75 Å; chains: 1; bounding box: 42×23×41 Å